Protein AF-A0A1F3NSU1-F1 (afdb_monomer)

Sequence (61 aa):
MKYLFLLVLIAAITGCAPARQNPFQKKRAKASKVNTLQLGRNRYYFSTSYQKKLIRNYKKK

Mean predicted aligned error: 15.97 Å

Foldseek 3Di:
DVVVVVVVVVCVVVVPDDPPPDPCVVVCVVVVPDVCVVVPPPVQCPDPVNVVVVVVVVVVD

Secondary structure (DSSP, 8-state):
-HHHHHHHHHHHHHTT------HHHHHHHHHTS--TTTT---TTTT-HHHHHHHHHHHHH-

Radius of gyration: 23.23 Å; Cα contacts (8 Å, |Δi|>4): 6; chains: 1; bounding box: 55×43×30 Å

Solvent-accessible surface area (backbone atoms only — not comparable to full-atom values): 3844 Å² total; per-residue (Å²): 114,79,68,59,59,55,52,52,53,53,52,58,66,67,68,70,64,79,79,76,70,56,77,60,53,64,51,48,62,54,63,69,57,64,68,55,68,78,77,45,74,52,62,62,70,74,27,72,68,47,46,52,51,50,54,53,54,60,76,74,104

pLDDT: mean 74.2, std 9.5, range [58.19, 89.94]

Structure (mmCIF, N/CA/C/O backbone):
data_AF-A0A1F3NSU1-F1
#
_entry.id   AF-A0A1F3NSU1-F1
#
loop_
_atom_site.group_PDB
_atom_site.id
_atom_site.type_symbol
_atom_site.label_atom_id
_atom_site.label_alt_id
_atom_site.label_comp_id
_atom_site.label_asym_id
_atom_site.label_entity_id
_atom_site.label_seq_id
_atom_site.pdbx_PDB_ins_code
_atom_site.Cartn_x
_atom_site.Cartn_y
_atom_site.Cartn_z
_atom_site.occupancy
_atom_site.B_iso_or_equiv
_atom_site.auth_seq_id
_atom_site.auth_comp_id
_atom_site.auth_asym_id
_atom_site.auth_atom_id
_atom_site.pdbx_PDB_model_num
ATOM 1 N N . MET A 1 1 ? -34.730 -30.418 10.750 1.00 61.62 1 MET A N 1
ATOM 2 C CA . MET A 1 1 ? -35.236 -29.566 9.645 1.00 61.62 1 MET A CA 1
ATOM 3 C C . MET A 1 1 ? -35.642 -28.156 10.072 1.00 61.62 1 MET A C 1
ATOM 5 O O . MET A 1 1 ? -35.254 -27.213 9.400 1.00 61.62 1 MET A O 1
ATOM 9 N N . LYS A 1 2 ? -36.358 -27.969 11.191 1.00 70.81 2 LYS A N 1
ATOM 10 C CA . LYS A 1 2 ? -36.880 -26.653 11.624 1.00 70.81 2 LYS A CA 1
ATOM 11 C C . LYS A 1 2 ? -35.811 -25.550 11.798 1.00 70.81 2 LYS A C 1
ATOM 13 O O . LYS A 1 2 ? -36.048 -24.407 11.438 1.00 70.81 2 LYS A O 1
ATOM 18 N N . TYR A 1 3 ? -34.614 -25.906 12.270 1.00 81.69 3 TYR A N 1
ATOM 19 C CA . TYR A 1 3 ? -33.508 -24.960 12.497 1.00 81.69 3 TYR A CA 1
ATOM 20 C C . TYR A 1 3 ? -32.726 -24.571 11.232 1.00 81.69 3 TYR A C 1
ATOM 22 O O . TYR A 1 3 ? -32.145 -23.491 11.182 1.00 81.69 3 TYR A O 1
ATOM 30 N N . LEU A 1 4 ? -32.745 -25.413 10.191 1.00 86.12 4 LEU A N 1
ATOM 31 C CA . LEU A 1 4 ? -32.097 -25.110 8.907 1.00 86.12 4 LEU A CA 1
ATOM 32 C C . LEU A 1 4 ? -32.784 -23.934 8.209 1.00 86.12 4 LEU A C 1
ATOM 34 O O . LEU A 1 4 ? -32.118 -23.048 7.686 1.00 86.12 4 LEU A O 1
ATOM 38 N N . PHE A 1 5 ? -34.114 -23.891 8.275 1.00 86.00 5 PHE A N 1
ATOM 39 C CA . PHE A 1 5 ? -34.903 -22.796 7.715 1.00 86.00 5 PHE A CA 1
ATOM 40 C C . PHE A 1 5 ? -34.579 -21.453 8.387 1.00 86.00 5 PHE A C 1
ATOM 42 O O . PHE A 1 5 ? -34.471 -20.423 7.728 1.00 86.00 5 PHE A O 1
ATOM 49 N N . LEU A 1 6 ? -34.351 -21.482 9.701 1.00 86.00 6 LEU A N 1
ATOM 50 C CA . LEU A 1 6 ? -34.045 -20.298 10.499 1.00 86.00 6 LEU A CA 1
ATOM 51 C C . LEU A 1 6 ? -32.647 -19.737 10.175 1.00 86.00 6 LEU A C 1
ATOM 53 O O . LEU A 1 6 ? -32.479 -18.525 10.075 1.00 86.00 6 LEU A O 1
ATOM 57 N N . LEU A 1 7 ? -31.666 -20.607 9.913 1.00 84.69 7 LEU A N 1
ATOM 58 C CA . LEU A 1 7 ? -30.323 -20.204 9.472 1.00 84.69 7 LEU A CA 1
ATOM 59 C C . LEU A 1 7 ? -30.318 -19.584 8.069 1.00 84.69 7 LEU A C 1
ATOM 61 O O . LEU A 1 7 ? -29.648 -18.575 7.850 1.00 84.69 7 LEU A O 1
ATOM 65 N N . VAL A 1 8 ? -31.090 -20.146 7.135 1.00 86.88 8 VAL A N 1
ATOM 66 C CA . VAL A 1 8 ? -31.226 -19.597 5.774 1.00 86.88 8 VAL A CA 1
ATOM 67 C C . VAL A 1 8 ? -31.879 -18.214 5.807 1.00 86.88 8 VAL A C 1
ATOM 69 O O . VAL A 1 8 ? -31.427 -17.308 5.108 1.00 86.88 8 VAL A O 1
ATOM 72 N N . LEU A 1 9 ? -32.885 -18.020 6.664 1.00 85.81 9 LEU A N 1
ATOM 73 C CA . LEU A 1 9 ? -33.549 -16.729 6.840 1.00 85.81 9 LEU A CA 1
ATOM 74 C C . LEU A 1 9 ? -32.578 -15.651 7.352 1.00 85.81 9 LEU A C 1
ATOM 76 O O . LEU A 1 9 ? -32.536 -14.547 6.813 1.00 85.81 9 LEU A O 1
ATOM 80 N N . ILE A 1 10 ? -31.757 -15.980 8.355 1.00 83.44 10 ILE A N 1
ATOM 81 C CA . ILE A 1 10 ? -30.768 -15.048 8.916 1.00 83.44 10 ILE A CA 1
ATOM 82 C C . ILE A 1 10 ? -29.704 -14.691 7.871 1.00 83.44 10 ILE A C 1
ATOM 84 O O . ILE A 1 10 ? -29.372 -13.517 7.724 1.00 83.44 10 ILE A O 1
ATOM 88 N N . ALA A 1 11 ? -29.205 -15.669 7.110 1.00 82.75 11 ALA A N 1
ATOM 89 C CA . ALA A 1 11 ? -28.209 -15.435 6.064 1.00 82.75 11 ALA A CA 1
ATOM 90 C C . ALA A 1 11 ? -28.751 -14.586 4.898 1.00 82.75 11 ALA A C 1
ATOM 92 O O . ALA A 1 11 ? -28.030 -13.751 4.351 1.00 82.75 11 ALA A O 1
ATOM 93 N N . 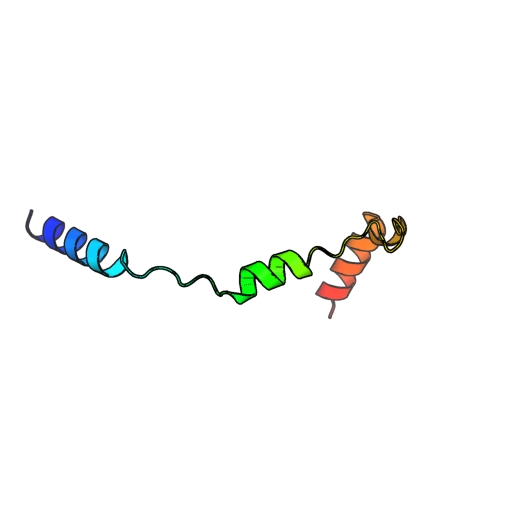ALA A 1 12 ? -30.027 -14.755 4.539 1.00 79.94 12 ALA A N 1
ATOM 94 C CA . ALA A 1 12 ? -30.674 -13.949 3.506 1.00 79.94 12 ALA A CA 1
ATOM 95 C C . ALA A 1 12 ? -30.829 -12.477 3.930 1.00 79.94 12 ALA A C 1
ATOM 97 O O . ALA A 1 12 ? -30.629 -11.574 3.118 1.00 79.94 12 ALA A O 1
ATOM 98 N N . ILE A 1 13 ? -31.132 -12.224 5.209 1.00 80.00 13 ILE A N 1
ATOM 99 C CA . ILE A 1 13 ? -31.295 -10.865 5.747 1.00 80.00 13 ILE A CA 1
ATOM 100 C C . ILE A 1 13 ? -29.935 -10.164 5.907 1.00 80.00 13 ILE A C 1
ATOM 102 O O . ILE A 1 13 ? -29.819 -8.974 5.615 1.00 80.00 13 ILE A O 1
ATOM 106 N N . THR A 1 14 ? -28.885 -10.881 6.320 1.00 72.50 14 THR A N 1
ATOM 107 C CA . THR A 1 14 ? -27.540 -10.299 6.492 1.00 72.50 14 THR A CA 1
ATOM 108 C C . THR A 1 14 ? -26.760 -10.163 5.180 1.00 72.50 14 THR A C 1
ATOM 110 O O . THR A 1 14 ? -25.850 -9.338 5.096 1.00 72.50 14 THR A O 1
ATOM 113 N N . GLY A 1 15 ? -27.126 -10.915 4.137 1.00 65.75 15 GLY A N 1
ATOM 114 C CA . GLY A 1 15 ? -26.468 -10.890 2.827 1.00 65.75 15 GLY A CA 1
ATOM 115 C C . GLY A 1 15 ? -26.865 -9.730 1.907 1.00 65.75 15 GLY A C 1
ATOM 116 O O . GLY A 1 15 ? -26.195 -9.505 0.901 1.00 65.75 15 GLY A O 1
ATOM 117 N N . CYS A 1 16 ? -27.923 -8.975 2.228 1.00 67.31 16 CYS A N 1
ATOM 118 C CA . CYS A 1 16 ? -28.482 -7.965 1.319 1.00 67.31 16 CYS A CA 1
ATOM 119 C C . CYS A 1 16 ? -28.143 -6.509 1.692 1.00 67.31 16 CYS A C 1
ATOM 121 O O . CYS A 1 16 ? -28.816 -5.578 1.248 1.00 67.31 16 CYS A O 1
ATOM 123 N N . ALA A 1 17 ? -27.093 -6.279 2.483 1.00 68.31 17 ALA A N 1
ATOM 124 C CA . ALA A 1 17 ? -26.520 -4.946 2.636 1.00 68.31 17 ALA A CA 1
ATOM 125 C C . ALA A 1 17 ? -25.397 -4.772 1.599 1.00 68.31 17 ALA A C 1
ATOM 127 O O . ALA A 1 17 ? -24.309 -5.322 1.793 1.00 68.31 17 ALA A O 1
ATOM 128 N N . PRO A 1 18 ? -25.597 -4.019 0.498 1.00 64.50 18 PRO A N 1
ATOM 129 C CA . PRO A 1 18 ? -24.482 -3.669 -0.365 1.00 64.50 18 PRO A CA 1
ATOM 130 C C . PRO A 1 18 ? -23.497 -2.879 0.492 1.00 64.50 18 PRO A C 1
ATOM 132 O O . PRO A 1 18 ? -23.819 -1.789 0.971 1.00 64.50 18 PRO A O 1
ATOM 135 N N . ALA A 1 19 ? -22.303 -3.430 0.714 1.00 67.81 19 ALA A N 1
ATOM 136 C CA . ALA A 1 19 ? -21.211 -2.691 1.321 1.00 67.81 19 ALA A CA 1
ATOM 137 C C . ALA A 1 19 ? -20.970 -1.463 0.434 1.00 67.81 19 ALA A C 1
ATOM 139 O O . ALA A 1 19 ? -20.346 -1.574 -0.624 1.00 67.81 19 ALA A O 1
ATOM 140 N N . ARG A 1 20 ? -21.535 -0.305 0.810 1.00 66.69 20 ARG A N 1
ATOM 141 C CA . ARG A 1 20 ? -21.330 0.972 0.120 1.00 66.69 20 ARG A CA 1
ATOM 142 C C . ARG A 1 20 ? -19.837 1.255 0.192 1.00 66.69 20 ARG A C 1
ATOM 144 O O . ARG A 1 20 ? -19.347 1.815 1.170 1.00 66.69 20 ARG A O 1
ATOM 151 N N . GLN A 1 21 ? -19.104 0.818 -0.830 1.0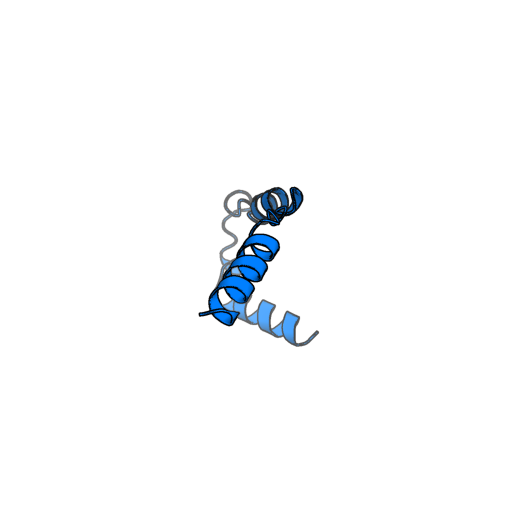0 69.50 21 GLN A N 1
ATOM 152 C CA . GLN A 1 21 ? -17.697 1.138 -0.978 1.00 69.50 21 GLN A CA 1
ATOM 153 C C . GLN 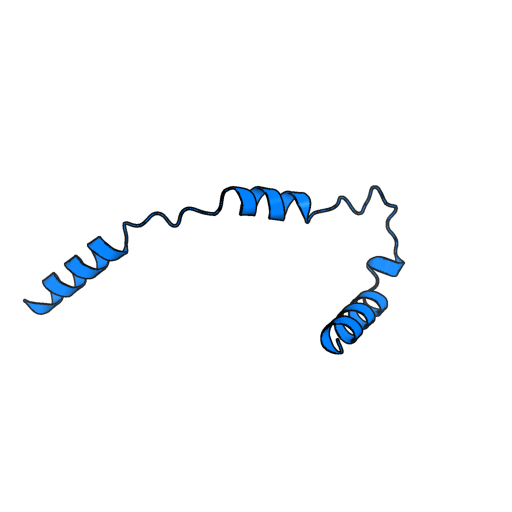A 1 21 ? -17.604 2.654 -0.961 1.00 69.50 21 GLN A C 1
ATOM 155 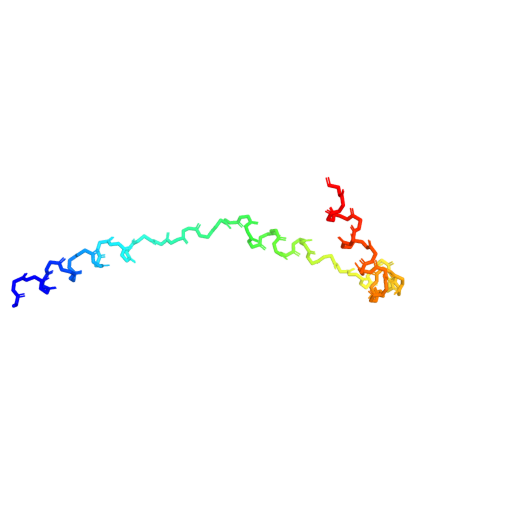O O . GLN A 1 21 ? -18.215 3.330 -1.791 1.00 69.50 21 GLN A O 1
ATOM 160 N N . ASN A 1 22 ? -16.881 3.179 0.024 1.00 74.06 22 ASN A N 1
ATOM 161 C CA . ASN A 1 22 ? -16.713 4.606 0.203 1.00 74.06 22 ASN A CA 1
ATOM 162 C C . ASN A 1 22 ? -16.283 5.217 -1.152 1.00 74.06 22 ASN A C 1
ATOM 164 O O . ASN A 1 22 ? -15.242 4.819 -1.688 1.00 74.06 22 ASN A O 1
ATOM 168 N N . PRO A 1 23 ? -17.047 6.162 -1.737 1.00 72.38 23 PRO A N 1
ATOM 169 C CA . PRO A 1 23 ? -16.744 6.711 -3.062 1.00 72.38 23 PRO A CA 1
ATOM 170 C C . PRO A 1 23 ? -15.366 7.389 -3.098 1.00 72.38 23 PRO A C 1
ATOM 172 O O . PRO A 1 23 ? -14.717 7.469 -4.146 1.00 72.38 23 PRO A O 1
ATOM 175 N N . PHE A 1 24 ? -14.866 7.812 -1.935 1.00 75.69 24 PHE A N 1
ATOM 176 C CA . PHE A 1 24 ? -13.540 8.392 -1.773 1.00 75.69 24 PHE A CA 1
ATOM 177 C C . PHE A 1 24 ? -12.422 7.347 -1.710 1.00 75.69 24 PHE A C 1
ATOM 179 O O . PHE A 1 24 ? -11.265 7.702 -1.907 1.00 75.69 24 PHE A O 1
ATOM 186 N N . GLN A 1 25 ? -12.723 6.064 -1.498 1.00 78.50 25 GLN A N 1
ATOM 187 C CA . GLN A 1 25 ? -11.717 5.000 -1.448 1.00 78.50 25 GLN A CA 1
ATOM 188 C C . GLN A 1 25 ? -11.063 4.792 -2.817 1.00 78.50 25 GLN A C 1
ATOM 190 O O . GLN A 1 25 ? -9.838 4.757 -2.917 1.00 78.50 25 GLN A O 1
ATOM 195 N N . LYS A 1 26 ? -11.865 4.762 -3.892 1.00 75.75 26 LYS A N 1
ATOM 196 C CA . LYS A 1 26 ? -11.353 4.676 -5.271 1.00 75.75 26 LYS A CA 1
ATOM 197 C C . LYS A 1 26 ? -10.537 5.918 -5.644 1.00 75.75 26 LYS A C 1
ATOM 199 O O . LYS A 1 26 ? -9.498 5.791 -6.287 1.00 75.75 26 LYS A O 1
ATOM 204 N N . LYS A 1 27 ? -10.967 7.110 -5.203 1.00 76.44 27 LYS A N 1
ATOM 205 C CA . LYS A 1 27 ? -10.229 8.369 -5.412 1.00 76.44 27 LYS A CA 1
ATOM 206 C C . LYS A 1 27 ? -8.899 8.384 -4.649 1.00 76.44 27 LYS A C 1
ATOM 208 O O . LYS A 1 27 ? -7.877 8.704 -5.244 1.00 76.44 27 LYS A O 1
ATOM 213 N N . ARG A 1 28 ? -8.882 7.959 -3.380 1.00 74.25 28 ARG A N 1
ATOM 214 C CA . ARG A 1 28 ? -7.666 7.840 -2.554 1.00 74.25 28 ARG A CA 1
ATOM 215 C C . ARG A 1 28 ? -6.676 6.827 -3.121 1.00 74.25 28 ARG A C 1
ATOM 217 O O . ARG A 1 28 ? -5.497 7.137 -3.218 1.00 74.25 28 ARG A O 1
ATOM 224 N N . ALA A 1 29 ? -7.141 5.656 -3.555 1.00 76.12 29 ALA A N 1
ATOM 225 C CA . ALA A 1 29 ? -6.278 4.642 -4.164 1.00 76.12 29 ALA A CA 1
ATOM 226 C C . ALA A 1 29 ? -5.633 5.130 -5.475 1.00 76.12 29 ALA A C 1
ATOM 228 O O . ALA A 1 29 ? -4.474 4.821 -5.744 1.00 76.12 29 ALA A O 1
ATOM 229 N N . LYS A 1 30 ? -6.363 5.921 -6.274 1.00 72.88 30 LYS A N 1
ATOM 230 C CA . LYS A 1 30 ? -5.834 6.546 -7.495 1.00 72.88 30 LYS A CA 1
ATOM 231 C C . LYS A 1 30 ? -4.858 7.687 -7.189 1.00 72.88 30 LYS A C 1
ATOM 233 O O . LYS A 1 30 ? -3.795 7.725 -7.790 1.00 72.88 30 LYS A O 1
ATOM 238 N N . ALA A 1 31 ? -5.175 8.562 -6.234 1.00 70.44 31 ALA A N 1
ATOM 239 C CA . ALA A 1 31 ? -4.315 9.683 -5.839 1.00 70.44 31 ALA A CA 1
ATOM 240 C C . ALA A 1 31 ? -3.043 9.245 -5.088 1.00 70.44 31 ALA A C 1
ATOM 242 O O . ALA A 1 31 ? -2.006 9.888 -5.199 1.00 70.44 31 ALA A O 1
ATOM 243 N N . SER A 1 32 ? -3.098 8.129 -4.352 1.00 66.12 32 SER A N 1
ATOM 244 C CA . SER A 1 32 ? -1.935 7.543 -3.673 1.00 66.12 32 SER A CA 1
ATOM 245 C C . SER A 1 32 ? -0.881 7.022 -4.651 1.00 66.12 32 SER A C 1
ATOM 247 O O . SER A 1 32 ? 0.288 6.915 -4.282 1.00 66.12 32 SER A O 1
ATOM 249 N N . LYS A 1 33 ? -1.271 6.684 -5.885 1.00 66.81 33 LYS A N 1
ATOM 250 C CA . LYS A 1 33 ? -0.334 6.341 -6.954 1.00 66.81 33 LYS A CA 1
ATOM 251 C C . LYS A 1 33 ? 0.189 7.635 -7.573 1.00 66.81 33 LYS A C 1
ATOM 253 O O . LYS A 1 33 ? -0.191 8.003 -8.679 1.00 66.81 33 LYS A O 1
ATOM 258 N N . VAL A 1 34 ? 1.050 8.343 -6.847 1.00 63.31 34 VAL A N 1
ATOM 259 C CA . VAL A 1 34 ? 1.837 9.432 -7.438 1.00 63.31 34 VAL A CA 1
ATOM 260 C C . VAL A 1 34 ? 2.661 8.829 -8.575 1.00 63.31 34 VAL A C 1
ATOM 262 O O . VAL A 1 34 ? 3.296 7.792 -8.388 1.00 63.31 34 VAL A O 1
ATOM 265 N N . ASN A 1 35 ? 2.626 9.436 -9.764 1.00 61.28 35 ASN A N 1
ATOM 266 C CA . ASN A 1 35 ? 3.442 9.000 -10.891 1.00 61.28 35 ASN A CA 1
ATOM 267 C C . ASN A 1 35 ? 4.910 9.339 -10.594 1.00 61.28 35 ASN A C 1
ATOM 269 O O . ASN A 1 35 ? 5.399 10.426 -10.892 1.00 61.28 35 ASN A O 1
ATOM 273 N N . THR A 1 36 ? 5.608 8.406 -9.953 1.00 59.69 36 THR A N 1
ATOM 274 C CA . THR A 1 36 ? 6.988 8.574 -9.478 1.00 59.69 36 THR A CA 1
ATOM 275 C C . THR A 1 36 ? 7.998 8.728 -10.615 1.00 59.69 36 THR A C 1
ATOM 277 O O . THR A 1 36 ? 9.152 9.066 -10.367 1.00 59.69 36 THR A O 1
ATOM 280 N N . LEU A 1 37 ? 7.570 8.517 -11.866 1.00 59.47 37 LEU A N 1
ATOM 281 C CA . LEU A 1 37 ? 8.370 8.785 -13.057 1.00 59.47 37 LEU A CA 1
ATOM 282 C C . LEU A 1 37 ? 8.526 10.293 -13.323 1.00 59.47 37 LEU A C 1
ATOM 284 O O . LEU A 1 37 ? 9.575 10.692 -13.818 1.00 59.47 37 LEU A O 1
ATOM 288 N N . GLN A 1 38 ? 7.538 11.128 -12.962 1.00 58.59 38 GLN A N 1
ATOM 289 C CA . GLN A 1 38 ? 7.577 12.584 -13.198 1.00 58.59 38 GLN A CA 1
ATOM 290 C C . GLN A 1 38 ? 8.509 13.335 -12.239 1.00 58.59 38 GLN A C 1
ATOM 292 O O . GLN A 1 38 ? 9.077 14.354 -12.609 1.00 58.59 38 GLN A O 1
ATOM 297 N N . LEU A 1 39 ? 8.723 12.816 -11.029 1.00 60.38 39 LEU A N 1
ATOM 298 C CA . LEU A 1 39 ? 9.632 13.402 -10.029 1.00 60.38 39 LEU A CA 1
ATOM 299 C C . LEU A 1 39 ? 11.109 13.038 -10.277 1.00 60.38 39 LEU A C 1
ATOM 301 O O . LEU A 1 39 ? 11.962 13.229 -9.410 1.00 60.38 39 LEU A O 1
ATOM 305 N 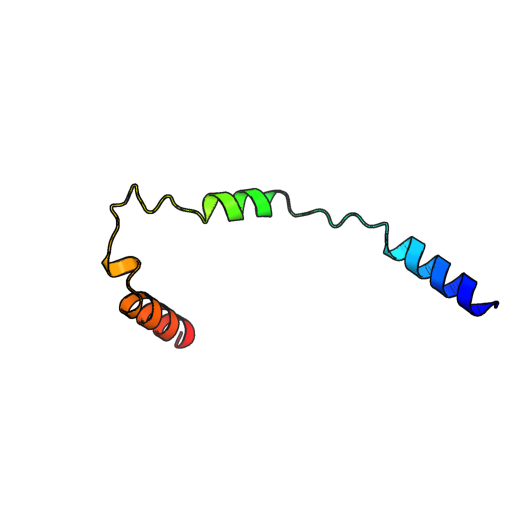N . GLY A 1 40 ? 11.400 12.467 -11.451 1.00 58.19 40 GLY A N 1
ATOM 306 C CA . GLY A 1 40 ? 12.592 11.673 -11.692 1.00 58.19 40 GLY A CA 1
ATOM 307 C C . GLY A 1 40 ? 12.507 10.379 -10.886 1.00 58.19 40 GLY A C 1
ATOM 308 O O . GLY A 1 40 ? 12.047 10.359 -9.746 1.00 58.19 40 GLY A O 1
ATOM 309 N N . ARG A 1 41 ? 12.965 9.259 -11.451 1.00 58.94 41 ARG A N 1
ATOM 310 C CA . ARG A 1 41 ? 13.229 8.050 -10.660 1.00 58.94 41 ARG A CA 1
ATOM 311 C C . ARG A 1 41 ? 14.264 8.412 -9.598 1.00 58.94 41 ARG A C 1
ATOM 313 O O . ARG A 1 41 ? 15.460 8.252 -9.834 1.00 58.94 41 ARG A O 1
ATOM 320 N N . ASN A 1 42 ? 13.826 8.915 -8.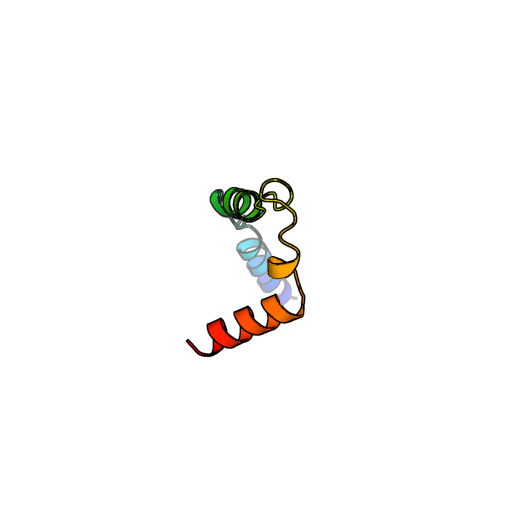447 1.00 64.31 42 ASN A N 1
ATOM 321 C CA . ASN A 1 42 ? 14.692 9.185 -7.322 1.00 64.31 42 ASN A CA 1
ATOM 322 C C . ASN A 1 42 ? 15.130 7.814 -6.807 1.00 64.31 42 ASN A C 1
A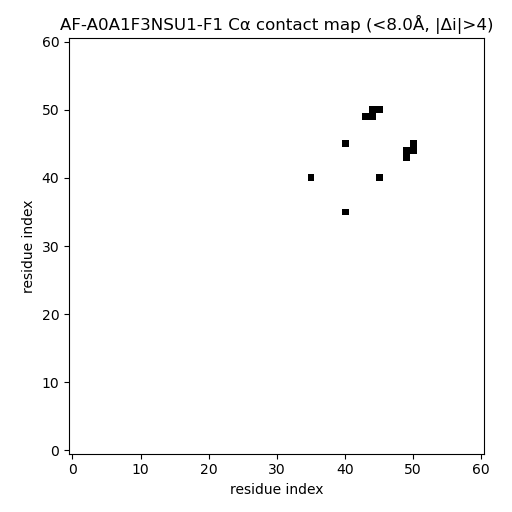TOM 324 O O . ASN A 1 42 ? 14.459 7.193 -5.980 1.00 64.31 42 ASN A O 1
ATOM 328 N N . ARG A 1 43 ? 16.209 7.289 -7.402 1.00 63.78 43 ARG A N 1
ATOM 329 C CA . ARG A 1 43 ? 16.738 5.942 -7.152 1.00 63.78 43 ARG A CA 1
ATOM 330 C C . ARG A 1 43 ? 16.960 5.726 -5.658 1.00 63.78 43 ARG A C 1
ATOM 332 O O . ARG A 1 43 ? 16.780 4.616 -5.174 1.00 63.78 43 ARG A O 1
ATOM 339 N N . TYR A 1 44 ? 17.266 6.803 -4.933 1.00 65.62 44 TYR A N 1
ATOM 340 C CA . TYR A 1 44 ? 17.396 6.807 -3.485 1.00 65.62 44 TYR A CA 1
ATOM 341 C C . TYR A 1 44 ? 16.071 6.559 -2.773 1.00 65.62 44 TYR A C 1
ATOM 343 O O . TYR A 1 44 ? 16.028 5.689 -1.908 1.00 65.62 44 TYR A O 1
ATOM 351 N N . TYR A 1 45 ? 14.986 7.238 -3.159 1.00 69.62 45 TYR A N 1
ATOM 352 C CA . TYR A 1 45 ? 13.684 7.063 -2.510 1.00 69.62 45 TYR A CA 1
ATOM 353 C C . TYR A 1 45 ? 13.151 5.633 -2.668 1.00 69.62 45 TYR A C 1
ATOM 355 O O . TYR A 1 45 ? 12.646 5.055 -1.710 1.00 69.62 45 TYR A O 1
ATOM 363 N N . PHE A 1 46 ? 13.314 5.024 -3.844 1.00 69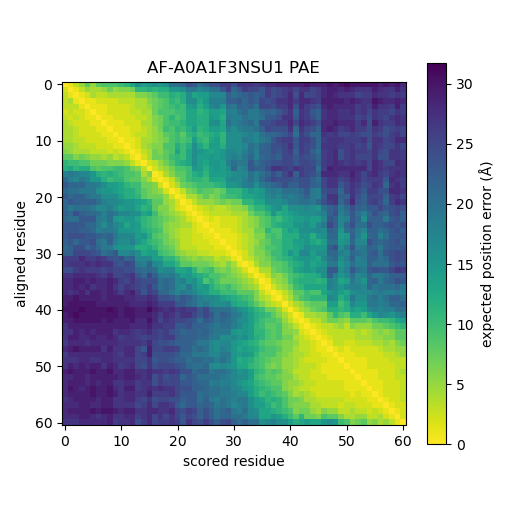.38 46 PHE A N 1
ATOM 364 C CA . PHE A 1 46 ? 12.871 3.644 -4.104 1.00 69.38 46 PHE A CA 1
ATOM 365 C C . PHE A 1 46 ? 13.915 2.576 -3.762 1.00 69.38 46 PHE A C 1
ATOM 367 O O . PHE A 1 46 ? 13.667 1.391 -3.977 1.00 69.38 46 PHE A O 1
ATOM 374 N N . SER A 1 47 ? 15.075 2.960 -3.223 1.00 82.31 47 SER A N 1
ATOM 375 C CA . SER A 1 47 ? 16.074 1.984 -2.794 1.00 82.31 47 SER A CA 1
ATOM 376 C C . SER A 1 47 ? 15.560 1.175 -1.601 1.00 82.31 47 SER A C 1
ATOM 378 O O . SER A 1 47 ? 14.933 1.697 -0.674 1.00 82.31 47 SER A O 1
ATOM 380 N N . THR A 1 48 ? 15.855 -0.122 -1.600 1.00 81.69 48 THR A N 1
ATOM 381 C CA . THR A 1 48 ? 15.461 -1.038 -0.521 1.00 81.69 48 THR A CA 1
ATOM 382 C C . THR A 1 48 ? 16.061 -0.630 0.826 1.00 81.69 48 THR A C 1
ATOM 384 O O . THR A 1 48 ? 15.419 -0.793 1.865 1.00 81.69 48 THR A O 1
ATOM 387 N N . SER A 1 49 ? 17.265 -0.054 0.825 1.00 85.50 49 SER A N 1
ATOM 388 C CA . SER A 1 49 ? 17.940 0.464 2.018 1.00 85.50 49 SER A CA 1
ATOM 389 C C . SER A 1 49 ? 17.231 1.690 2.603 1.00 85.50 49 SER A C 1
ATOM 391 O O . SER A 1 49 ? 16.981 1.732 3.811 1.00 85.50 49 SER A O 1
ATOM 393 N N . TYR A 1 50 ? 16.846 2.659 1.770 1.00 83.56 50 TYR A N 1
ATOM 394 C CA . TYR A 1 50 ? 16.130 3.857 2.216 1.00 83.56 50 TYR A CA 1
ATOM 395 C C . TYR A 1 50 ? 14.715 3.535 2.709 1.00 83.56 50 TYR A C 1
ATOM 397 O O . TYR A 1 50 ? 14.311 4.012 3.771 1.00 83.56 50 TYR A O 1
ATOM 405 N N . GLN A 1 51 ? 13.999 2.647 2.016 1.00 84.94 51 GLN A N 1
ATOM 406 C CA . GLN A 1 51 ? 12.6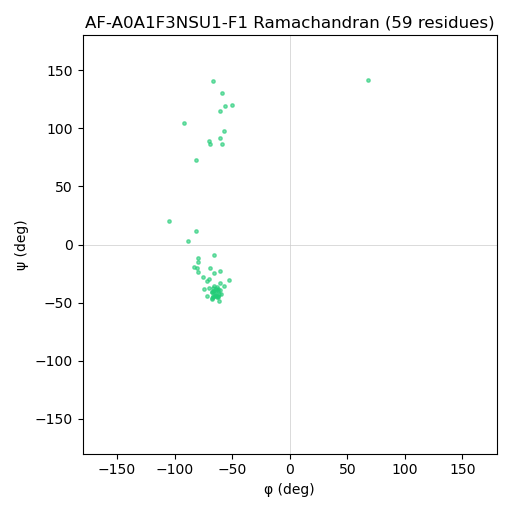74 2.179 2.438 1.00 84.94 51 GLN A CA 1
ATOM 407 C C . GLN A 1 51 ? 12.722 1.470 3.803 1.00 84.94 51 GLN A C 1
ATOM 409 O O . GLN A 1 51 ? 11.914 1.765 4.684 1.00 84.94 51 GLN A O 1
ATOM 414 N N . LYS A 1 52 ? 13.727 0.613 4.048 1.00 89.94 52 LYS A N 1
ATOM 415 C CA . LYS A 1 52 ? 13.944 -0.004 5.372 1.00 89.94 52 LYS A CA 1
ATOM 416 C C . LYS A 1 52 ? 14.203 1.039 6.465 1.00 89.94 52 LYS A C 1
ATOM 418 O O . LYS A 1 52 ? 13.689 0.898 7.576 1.00 89.94 52 LYS A O 1
ATOM 423 N N . LYS A 1 53 ? 14.966 2.096 6.159 1.00 88.81 53 LYS A N 1
ATOM 424 C CA . LYS A 1 53 ? 15.237 3.204 7.090 1.00 88.81 53 LYS A CA 1
ATOM 425 C C . LYS A 1 53 ? 13.963 3.981 7.431 1.00 88.81 53 LYS A C 1
ATOM 427 O O . LYS A 1 53 ? 13.724 4.256 8.606 1.00 88.81 53 LYS A O 1
ATOM 432 N N . LEU A 1 54 ? 13.131 4.278 6.431 1.00 83.06 54 LEU A N 1
ATOM 433 C CA . LEU A 1 54 ? 11.841 4.945 6.621 1.00 83.06 54 LEU A CA 1
ATOM 434 C C . LEU A 1 54 ? 10.895 4.123 7.502 1.00 83.06 54 LEU A C 1
ATOM 436 O O . LEU A 1 54 ? 10.370 4.655 8.476 1.00 83.06 54 LEU A O 1
ATOM 440 N N . ILE A 1 55 ? 10.737 2.825 7.221 1.00 86.88 55 ILE A N 1
ATOM 441 C CA . ILE A 1 55 ? 9.882 1.932 8.023 1.00 86.88 55 ILE A CA 1
ATOM 442 C C . ILE A 1 55 ? 10.362 1.877 9.479 1.00 86.88 55 ILE A C 1
ATOM 444 O O . ILE A 1 55 ? 9.549 1.938 10.400 1.00 86.88 55 ILE A O 1
ATOM 448 N N . ARG A 1 56 ? 11.680 1.789 9.702 1.00 88.75 56 ARG A N 1
ATOM 449 C CA . ARG A 1 56 ? 12.263 1.761 11.052 1.00 88.75 56 ARG A CA 1
ATOM 450 C C . ARG A 1 56 ? 11.999 3.054 11.821 1.00 88.75 56 ARG A C 1
ATOM 452 O O . ARG A 1 56 ? 11.621 2.989 12.984 1.00 88.75 56 ARG A O 1
ATOM 459 N N . ASN A 1 57 ? 12.186 4.207 11.180 1.00 81.88 57 ASN A N 1
ATOM 460 C CA . ASN A 1 57 ? 11.928 5.507 11.800 1.00 81.88 57 ASN A CA 1
ATOM 461 C C . ASN A 1 57 ? 10.440 5.718 12.093 1.00 81.88 57 ASN A C 1
ATOM 463 O O . ASN A 1 57 ? 10.113 6.225 13.159 1.00 81.88 57 ASN A O 1
ATOM 467 N N . TYR A 1 58 ? 9.554 5.304 11.183 1.00 82.25 58 TYR A N 1
ATOM 468 C CA . TYR A 1 58 ? 8.110 5.398 11.387 1.00 82.25 58 TYR A CA 1
ATOM 469 C C . TYR A 1 58 ? 7.638 4.530 12.558 1.00 82.25 58 TYR A C 1
ATOM 471 O O . TYR A 1 58 ? 6.879 5.009 13.380 1.00 82.25 58 TYR A O 1
ATOM 479 N N . LYS A 1 59 ? 8.135 3.291 12.684 1.00 78.50 59 LYS A N 1
ATOM 480 C CA . LYS A 1 59 ? 7.794 2.393 13.805 1.00 78.50 59 LYS A CA 1
ATOM 481 C C . LYS A 1 59 ? 8.363 2.824 15.160 1.00 78.50 59 LYS A C 1
ATOM 483 O O . LYS A 1 59 ? 7.922 2.317 16.183 1.00 78.50 59 LYS A O 1
ATOM 488 N N . LYS A 1 60 ? 9.405 3.658 15.164 1.00 78.12 60 LYS A N 1
ATOM 489 C CA . LYS A 1 60 ? 10.034 4.171 16.389 1.00 78.12 60 LYS A CA 1
ATOM 490 C C . LYS A 1 60 ? 9.282 5.380 16.958 1.00 78.12 60 LYS A C 1
ATOM 492 O O . LYS A 1 60 ? 9.503 5.728 18.113 1.00 78.12 60 LYS A O 1
ATOM 497 N N . LYS A 1 61 ? 8.476 6.038 16.128 1.00 59.81 61 LYS A N 1
ATOM 498 C CA . LYS A 1 61 ? 7.675 7.202 16.489 1.00 59.81 61 LYS A CA 1
ATOM 499 C C . LYS A 1 61 ? 6.282 6.756 16.916 1.00 59.81 61 LYS A C 1
ATOM 501 O O . LYS A 1 61 ? 5.728 7.444 17.793 1.00 59.81 61 LYS A O 1
#